Protein AF-A0A6B3CZK9-F1 (afdb_monomer_lite)

Radius of gyration: 12.77 Å; chains: 1; bounding box: 32×25×38 Å

Structure (mmCIF, N/CA/C/O backbone):
data_AF-A0A6B3CZK9-F1
#
_entry.id   AF-A0A6B3CZK9-F1
#
loop_
_atom_site.group_PDB
_atom_site.id
_atom_site.type_symbol
_atom_site.label_atom_id
_atom_site.label_alt_id
_atom_site.label_comp_id
_atom_site.label_asym_id
_atom_site.label_entity_id
_atom_site.label_seq_id
_atom_site.pdbx_PDB_ins_code
_atom_site.Cartn_x
_atom_site.Cartn_y
_atom_site.Cartn_z
_atom_site.occupancy
_atom_site.B_iso_or_equiv
_atom_site.auth_seq_id
_atom_site.auth_comp_id
_atom_site.auth_asym_id
_atom_site.auth_atom_id
_atom_site.pdbx_PDB_model_num
ATOM 1 N N . GLY A 1 1 ? 4.693 -14.089 -19.645 1.00 72.06 1 GLY A N 1
ATOM 2 C CA . GLY A 1 1 ? 3.422 -13.531 -20.146 1.00 72.06 1 GLY A CA 1
ATOM 3 C C . GLY A 1 1 ? 3.678 -12.155 -20.717 1.00 72.06 1 GLY A C 1
ATOM 4 O O . GLY A 1 1 ? 4.675 -11.548 -20.346 1.00 72.06 1 GLY A O 1
ATOM 5 N N . THR A 1 2 ? 2.826 -11.680 -21.619 1.00 81.81 2 THR A N 1
ATOM 6 C CA . THR A 1 2 ? 2.890 -10.319 -22.172 1.00 81.81 2 THR A CA 1
ATOM 7 C C . THR A 1 2 ? 2.158 -9.345 -21.251 1.00 81.81 2 THR A C 1
ATOM 9 O O . THR A 1 2 ? 1.048 -9.636 -20.808 1.00 81.81 2 THR A O 1
ATOM 12 N N . VAL A 1 3 ? 2.776 -8.203 -20.952 1.00 81.50 3 VAL A N 1
ATOM 13 C CA . VAL A 1 3 ? 2.175 -7.119 -20.161 1.00 81.50 3 VAL A CA 1
ATOM 14 C C . VAL A 1 3 ? 1.639 -6.066 -21.130 1.00 81.50 3 VAL A C 1
ATOM 16 O O . VAL A 1 3 ? 2.293 -5.762 -22.120 1.00 81.50 3 VAL A O 1
ATOM 19 N N . ASN A 1 4 ? 0.443 -5.534 -20.868 1.00 83.88 4 ASN A N 1
ATOM 20 C CA . ASN A 1 4 ? -0.070 -4.377 -21.599 1.00 83.88 4 ASN A CA 1
ATOM 21 C C . ASN A 1 4 ? 0.477 -3.101 -20.951 1.00 83.88 4 ASN A C 1
ATOM 23 O O . ASN A 1 4 ? 0.170 -2.823 -19.789 1.00 83.88 4 ASN A O 1
ATOM 27 N N . ASP A 1 5 ? 1.259 -2.334 -21.706 1.00 81.94 5 ASP A N 1
ATOM 28 C CA . ASP A 1 5 ? 1.890 -1.104 -21.219 1.00 81.94 5 ASP A CA 1
ATOM 29 C C . ASP A 1 5 ? 0.879 -0.004 -20.875 1.00 81.94 5 ASP A C 1
ATOM 31 O O . ASP A 1 5 ? 1.142 0.809 -19.993 1.00 81.94 5 ASP A O 1
ATOM 35 N N . ASN A 1 6 ? -0.305 -0.026 -21.493 1.00 85.25 6 ASN A N 1
ATOM 36 C CA . ASN A 1 6 ? -1.370 0.950 -21.252 1.00 85.25 6 ASN A CA 1
ATOM 37 C C . ASN A 1 6 ? -2.257 0.596 -20.047 1.00 85.25 6 ASN A C 1
ATOM 39 O O . ASN A 1 6 ? -3.206 1.318 -19.743 1.00 85.25 6 ASN A O 1
ATOM 43 N N . GLY A 1 7 ? -2.009 -0.532 -19.378 1.00 88.31 7 GLY A N 1
ATOM 44 C CA . GLY A 1 7 ? -2.740 -0.882 -18.167 1.00 88.31 7 GLY A CA 1
ATOM 45 C C . GLY A 1 7 ? -2.351 0.022 -16.995 1.00 88.31 7 GLY A C 1
ATOM 46 O O . GLY A 1 7 ? -1.173 0.273 -16.753 1.00 88.31 7 GLY A O 1
ATOM 47 N N . ASP A 1 8 ? -3.341 0.414 -16.195 1.00 90.31 8 ASP A N 1
ATOM 48 C CA . ASP A 1 8 ? -3.138 1.141 -14.932 1.00 90.31 8 ASP A CA 1
ATOM 49 C C . ASP A 1 8 ? -2.310 0.322 -13.914 1.00 90.31 8 ASP A C 1
ATOM 51 O O . ASP A 1 8 ? -1.577 0.868 -13.099 1.00 90.31 8 ASP A O 1
ATOM 55 N N . ARG A 1 9 ? -2.366 -1.018 -14.008 1.00 94.69 9 ARG A N 1
ATOM 56 C CA . ARG A 1 9 ? -1.466 -1.968 -13.316 1.00 94.69 9 ARG A CA 1
ATOM 57 C C . ARG A 1 9 ? -1.386 -1.790 -11.791 1.00 94.69 9 ARG A C 1
ATOM 59 O O . ARG A 1 9 ? -0.372 -2.138 -11.188 1.00 94.69 9 ARG A O 1
ATOM 66 N N . ASN A 1 10 ? -2.451 -1.294 -11.166 1.00 97.69 10 ASN A N 1
ATOM 67 C CA . ASN A 1 10 ? -2.638 -1.357 -9.718 1.00 97.69 10 ASN A CA 1
ATOM 68 C C . ASN A 1 10 ? -3.081 -2.770 -9.301 1.00 97.69 10 ASN A C 1
ATOM 70 O O . ASN A 1 10 ? -3.815 -3.419 -10.043 1.00 97.69 10 ASN A O 1
ATOM 74 N N . GLY A 1 11 ? -2.683 -3.232 -8.113 1.00 98.19 11 GLY A N 1
ATOM 75 C CA . GLY A 1 11 ? -3.136 -4.516 -7.565 1.00 98.19 11 GLY A CA 1
ATOM 76 C C . GLY A 1 11 ? -4.601 -4.467 -7.126 1.00 98.19 11 GLY A C 1
ATOM 77 O O . GLY A 1 11 ? -5.455 -5.144 -7.691 1.00 98.19 11 GLY A O 1
ATOM 78 N N . TYR A 1 12 ? -4.899 -3.619 -6.139 1.00 98.62 12 TYR A N 1
ATOM 79 C CA . TYR A 1 12 ? -6.246 -3.380 -5.615 1.00 98.62 12 TYR A CA 1
ATOM 80 C C . TYR A 1 12 ? -6.615 -1.910 -5.800 1.00 98.62 12 TYR A C 1
ATOM 82 O O . TYR A 1 12 ? -6.121 -1.040 -5.078 1.00 98.62 12 TYR A O 1
ATOM 90 N N . LYS A 1 13 ? -7.495 -1.642 -6.767 1.00 98.06 13 LYS A N 1
ATOM 91 C CA . LYS A 1 13 ? -8.057 -0.316 -7.051 1.00 98.06 13 LYS A CA 1
ATOM 92 C C . LYS A 1 13 ? -9.406 -0.194 -6.341 1.00 98.06 13 LYS A C 1
ATOM 94 O O . LYS A 1 13 ? -10.377 -0.814 -6.761 1.00 98.06 13 LYS A O 1
ATOM 99 N N . LEU A 1 14 ? -9.451 0.550 -5.236 1.00 98.12 14 LEU A N 1
ATOM 100 C CA . LEU A 1 14 ? -10.571 0.537 -4.278 1.00 98.12 14 LEU A CA 1
ATOM 101 C C . LEU A 1 14 ? -11.498 1.748 -4.411 1.00 98.12 14 LEU A C 1
ATOM 103 O O . LEU A 1 14 ? -12.008 2.267 -3.421 1.00 98.12 14 LEU A O 1
ATOM 107 N N . GLY A 1 15 ? -11.683 2.247 -5.627 1.00 97.19 15 GLY A N 1
ATOM 108 C CA . GLY A 1 15 ? -12.408 3.491 -5.820 1.00 97.19 15 GLY A CA 1
ATOM 109 C C . GLY A 1 15 ? -12.417 3.986 -7.248 1.00 97.19 15 GLY A C 1
ATOM 110 O O . GLY A 1 15 ? -11.885 3.335 -8.148 1.00 97.19 15 GLY A O 1
ATOM 111 N N . GLY A 1 16 ? -12.975 5.178 -7.421 1.00 96.75 16 GLY A N 1
ATOM 112 C CA . GLY A 1 16 ? -12.970 5.963 -8.648 1.00 96.75 16 GLY A CA 1
ATOM 113 C C . GLY A 1 16 ? -13.732 7.269 -8.442 1.00 96.75 16 GLY A C 1
ATOM 114 O O . GLY A 1 16 ? -14.601 7.351 -7.576 1.00 96.75 16 GLY A O 1
ATOM 115 N N . ASP A 1 17 ? -13.374 8.293 -9.214 1.00 97.12 17 ASP A N 1
ATOM 116 C CA . ASP A 1 17 ? -14.181 9.506 -9.414 1.00 97.12 17 ASP A CA 1
ATOM 117 C C . ASP A 1 17 ? -14.595 10.286 -8.153 1.00 97.12 17 ASP A C 1
ATOM 119 O O . ASP A 1 17 ? -15.564 11.039 -8.169 1.00 97.12 17 ASP A O 1
ATOM 123 N N . GLY A 1 18 ? -13.866 10.143 -7.041 1.00 96.38 18 GLY A N 1
ATOM 124 C CA . GLY A 1 18 ? -14.212 10.851 -5.804 1.00 96.38 18 GLY A CA 1
ATOM 125 C C . GLY A 1 18 ? -15.387 10.242 -5.037 1.00 96.38 18 GLY A C 1
ATOM 126 O O . GLY A 1 18 ? -15.839 10.835 -4.058 1.00 96.38 18 GLY A O 1
ATOM 127 N N . ILE A 1 19 ? -15.902 9.086 -5.464 1.00 96.81 19 ILE A N 1
ATOM 128 C CA . ILE A 1 19 ? -17.103 8.480 -4.888 1.00 96.81 19 ILE A CA 1
ATOM 129 C C . ILE A 1 19 ? -16.741 7.751 -3.594 1.00 96.81 19 ILE A C 1
ATOM 131 O O . ILE A 1 19 ? -15.860 6.891 -3.582 1.00 96.81 19 ILE A O 1
ATOM 135 N N . ALA A 1 20 ? -17.433 8.102 -2.508 1.00 97.38 20 ALA A N 1
ATOM 136 C CA . ALA A 1 20 ? -17.234 7.505 -1.194 1.00 97.38 20 ALA A CA 1
ATOM 137 C C . ALA A 1 20 ? -17.881 6.115 -1.117 1.00 97.38 20 ALA A C 1
ATOM 139 O O . ALA A 1 20 ? -19.103 5.991 -1.212 1.00 97.38 20 ALA A O 1
ATOM 140 N N . VAL A 1 21 ? -17.064 5.081 -0.918 1.00 97.44 21 VAL A N 1
ATOM 141 C CA . VAL A 1 21 ? -17.511 3.698 -0.710 1.00 97.44 21 VAL A CA 1
ATOM 142 C C . VAL A 1 21 ? -16.657 3.028 0.364 1.00 97.44 21 VAL A C 1
ATOM 144 O O . VAL A 1 21 ? -15.428 3.012 0.288 1.00 97.44 21 VAL A O 1
ATOM 147 N N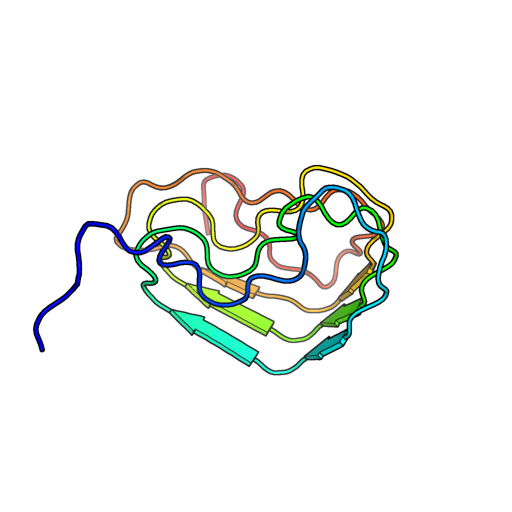 . ASP A 1 22 ? -17.307 2.411 1.346 1.00 98.12 22 ASP A N 1
ATOM 148 C CA . ASP A 1 22 ? -16.636 1.777 2.482 1.00 98.12 22 ASP A CA 1
ATOM 149 C C . ASP A 1 22 ? -16.282 0.314 2.172 1.00 98.12 22 ASP A C 1
ATOM 151 O O . ASP A 1 22 ? -16.987 -0.631 2.527 1.00 98.12 22 ASP A O 1
ATOM 155 N N . HIS A 1 23 ? -15.171 0.111 1.467 1.00 98.25 23 HIS A N 1
ATOM 156 C CA . HIS A 1 23 ? -14.653 -1.225 1.173 1.00 98.25 23 HIS A CA 1
ATOM 157 C C . HIS A 1 23 ? -13.947 -1.881 2.365 1.00 98.25 23 HIS A C 1
ATOM 159 O O . HIS A 1 23 ? -13.397 -1.222 3.247 1.00 98.25 23 HIS A O 1
ATOM 165 N N . VAL A 1 24 ? -13.879 -3.215 2.326 1.00 98.81 24 VAL A N 1
ATOM 166 C CA . VAL A 1 24 ? -13.068 -4.026 3.239 1.00 98.81 24 VAL A CA 1
ATOM 167 C C . VAL A 1 24 ? -12.069 -4.838 2.426 1.00 98.81 24 VAL A C 1
ATOM 169 O O . VAL A 1 24 ? -12.464 -5.618 1.561 1.00 98.81 24 VAL A O 1
ATOM 172 N N . VAL A 1 25 ? -10.782 -4.709 2.744 1.00 98.75 25 VAL A N 1
ATOM 173 C CA . VAL A 1 25 ? -9.717 -5.539 2.165 1.00 98.75 25 VAL A CA 1
ATOM 174 C C . VAL A 1 25 ? -8.918 -6.160 3.290 1.00 98.75 25 VAL A C 1
ATOM 176 O O . VAL A 1 25 ? -8.342 -5.458 4.128 1.00 98.75 25 VAL A O 1
ATOM 179 N N . ARG A 1 26 ? -8.896 -7.494 3.323 1.00 98.81 26 ARG A N 1
ATOM 180 C CA . ARG A 1 26 ? -8.238 -8.238 4.390 1.00 98.81 26 ARG A CA 1
ATOM 181 C C . ARG A 1 26 ? -7.502 -9.469 3.900 1.00 98.81 26 ARG A C 1
ATOM 183 O O . ARG A 1 26 ? -7.995 -10.145 2.998 1.00 98.81 26 ARG A O 1
ATOM 190 N N . ARG A 1 27 ? -6.379 -9.798 4.546 1.00 98.69 27 ARG A N 1
ATOM 191 C CA . ARG A 1 27 ? -5.598 -11.028 4.289 1.00 98.69 27 ARG A CA 1
ATOM 192 C C . ARG A 1 27 ? -5.253 -11.221 2.811 1.00 98.69 27 ARG A C 1
ATOM 194 O O . ARG A 1 27 ? -5.330 -12.325 2.283 1.00 98.69 27 ARG A O 1
ATOM 201 N N . SER A 1 28 ? -4.931 -10.121 2.146 1.00 98.88 28 SER A N 1
ATOM 202 C CA . SER A 1 28 ? -4.666 -10.068 0.713 1.00 98.88 28 SER A CA 1
ATOM 203 C C . SER A 1 28 ? -3.203 -9.725 0.442 1.00 98.88 28 SER A C 1
ATOM 205 O O . 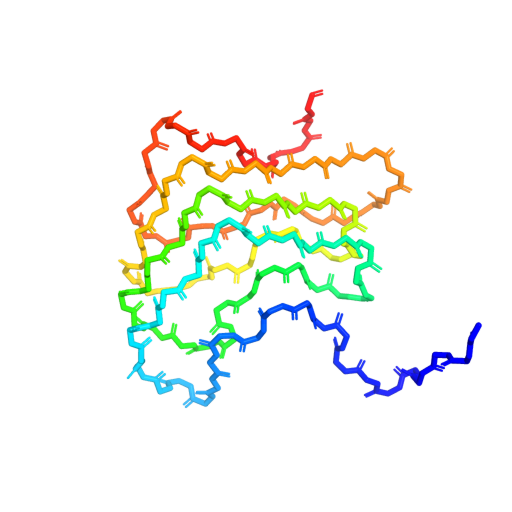SER A 1 28 ? -2.550 -9.078 1.263 1.00 98.88 28 SER A O 1
ATOM 207 N N . ILE A 1 29 ? -2.690 -10.158 -0.712 1.00 98.88 29 ILE A N 1
ATOM 208 C CA . ILE A 1 29 ? -1.302 -9.919 -1.128 1.00 98.88 29 ILE A CA 1
ATOM 209 C C . ILE A 1 29 ? -1.285 -9.114 -2.430 1.00 98.88 29 ILE A C 1
ATOM 211 O O . ILE A 1 29 ? -1.969 -9.480 -3.385 1.00 98.88 29 ILE A O 1
ATOM 215 N N . ALA A 1 30 ? -0.488 -8.043 -2.473 1.00 98.69 30 ALA A N 1
ATOM 216 C CA . ALA A 1 30 ? -0.180 -7.274 -3.678 1.00 98.69 30 ALA A CA 1
ATOM 217 C C . ALA A 1 30 ? 1.335 -7.295 -3.935 1.00 98.69 30 ALA A C 1
ATOM 219 O O . ALA A 1 30 ? 2.106 -6.701 -3.183 1.00 98.69 30 ALA A O 1
ATOM 220 N N . PHE A 1 31 ? 1.772 -7.981 -4.990 1.00 97.62 31 PHE A N 1
ATOM 221 C CA . PHE A 1 31 ? 3.188 -8.252 -5.247 1.00 97.62 31 PHE A CA 1
ATOM 222 C C . PHE A 1 31 ? 3.582 -7.828 -6.660 1.00 97.62 31 PHE A C 1
ATOM 224 O O . PHE A 1 31 ? 2.989 -8.310 -7.624 1.00 97.62 31 PHE A O 1
ATOM 231 N N . LYS A 1 32 ? 4.603 -6.968 -6.775 1.00 96.25 32 LYS A N 1
ATOM 232 C CA . LYS A 1 32 ? 5.204 -6.546 -8.055 1.00 96.25 32 LYS A CA 1
ATOM 233 C C . LYS A 1 32 ? 4.190 -6.091 -9.112 1.00 96.25 32 LYS A C 1
ATOM 235 O O . LYS A 1 32 ? 4.372 -6.336 -10.305 1.00 96.25 32 LYS A O 1
ATOM 240 N N . ASN A 1 33 ? 3.128 -5.408 -8.686 1.00 96.31 33 ASN A N 1
ATOM 241 C CA . ASN A 1 33 ? 2.232 -4.741 -9.620 1.00 96.31 33 ASN A CA 1
ATOM 242 C C . ASN A 1 33 ? 2.971 -3.582 -10.302 1.00 96.31 33 ASN A C 1
ATOM 244 O O . ASN A 1 33 ? 3.843 -2.941 -9.707 1.00 96.31 33 ASN A O 1
ATOM 248 N N . GLY A 1 34 ? 2.607 -3.307 -11.556 1.00 94.94 34 GLY A N 1
ATOM 249 C CA . GLY A 1 34 ? 3.269 -2.298 -12.389 1.00 94.94 34 GLY A CA 1
ATOM 250 C C . GLY A 1 34 ? 3.037 -0.850 -11.949 1.00 94.94 34 GLY A C 1
ATOM 251 O O . GLY A 1 34 ? 3.595 0.049 -12.571 1.00 94.94 34 GLY A O 1
ATOM 252 N N . HIS A 1 35 ? 2.234 -0.625 -10.906 1.00 95.88 35 HIS A N 1
ATOM 253 C CA . HIS A 1 35 ? 1.999 0.684 -10.307 1.00 95.88 35 HIS A CA 1
ATOM 254 C C . HIS A 1 35 ? 1.854 0.588 -8.775 1.00 95.88 35 HIS A C 1
ATOM 256 O O . HIS A 1 35 ? 2.852 0.347 -8.090 1.00 95.88 35 HIS A O 1
ATOM 262 N N . HIS A 1 36 ? 0.657 0.756 -8.199 1.00 98.06 36 HIS A N 1
ATOM 263 C CA . HIS A 1 36 ? 0.440 0.612 -6.755 1.00 98.06 36 HIS A CA 1
ATOM 264 C C . HIS A 1 36 ? 0.015 -0.805 -6.354 1.00 98.06 36 HIS A C 1
ATOM 266 O O . HIS A 1 36 ? -0.632 -1.518 -7.117 1.00 98.06 36 HIS A O 1
ATOM 272 N N . GLY A 1 37 ? 0.324 -1.200 -5.118 1.00 98.62 37 GLY A N 1
ATOM 273 C CA . GLY A 1 37 ? -0.209 -2.417 -4.506 1.00 98.62 37 GLY A CA 1
ATOM 274 C C . GLY A 1 37 ? -1.681 -2.248 -4.139 1.00 98.62 37 GLY A C 1
ATOM 275 O O . GLY A 1 37 ? -2.558 -2.775 -4.818 1.00 98.62 37 GLY A O 1
ATOM 276 N N . PHE A 1 38 ? -1.947 -1.466 -3.094 1.00 98.81 38 PHE A N 1
ATOM 277 C CA . PHE A 1 38 ? -3.290 -1.057 -2.677 1.00 98.81 38 PHE A CA 1
ATOM 278 C C . PHE A 1 38 ? -3.452 0.447 -2.884 1.00 98.81 38 PHE A C 1
ATOM 280 O O . PHE A 1 38 ? -2.631 1.226 -2.396 1.00 98.81 38 PHE A O 1
ATOM 287 N N . THR A 1 39 ? -4.506 0.871 -3.580 1.00 98.62 39 THR A N 1
ATOM 288 C CA . THR A 1 39 ? -4.799 2.292 -3.794 1.00 98.62 39 THR A CA 1
ATOM 289 C C . THR A 1 39 ? -6.253 2.624 -3.489 1.00 98.62 39 THR A C 1
ATOM 291 O O . THR A 1 39 ? -7.169 1.913 -3.906 1.00 98.62 39 THR A O 1
ATOM 294 N N . TYR A 1 40 ? -6.456 3.748 -2.797 1.00 98.38 40 TYR A N 1
ATOM 295 C CA . TYR A 1 40 ? -7.780 4.331 -2.571 1.00 98.38 40 TYR A CA 1
ATOM 296 C C . TYR A 1 40 ? -8.449 4.766 -3.883 1.00 98.38 40 TYR A C 1
ATOM 298 O O . TYR A 1 40 ? -9.666 4.877 -3.948 1.00 98.38 40 TYR A O 1
ATOM 306 N N . ASN A 1 41 ? -7.657 5.017 -4.932 1.00 97.94 41 ASN A N 1
ATOM 307 C CA . ASN A 1 41 ? -8.106 5.480 -6.240 1.00 97.94 41 ASN A CA 1
ATOM 308 C C . ASN A 1 41 ? -9.182 6.579 -6.175 1.00 97.94 41 ASN A C 1
ATOM 310 O O . ASN A 1 41 ? -10.262 6.453 -6.751 1.00 97.94 41 ASN A O 1
ATOM 314 N N . SER A 1 42 ? -8.884 7.648 -5.439 1.00 97.56 42 SER A N 1
ATOM 315 C CA . SER A 1 42 ? -9.773 8.798 -5.238 1.00 97.56 42 SER A CA 1
ATOM 316 C C . SER A 1 42 ? -11.035 8.538 -4.407 1.00 97.56 42 SER A C 1
ATOM 318 O O . SER A 1 42 ? -11.805 9.471 -4.246 1.00 97.56 42 SER A O 1
ATOM 320 N N . ASN A 1 43 ? -11.262 7.353 -3.835 1.00 98.06 43 ASN A N 1
ATOM 321 C CA . ASN A 1 43 ? -12.408 7.095 -2.951 1.00 98.06 43 ASN A CA 1
ATOM 322 C C . ASN A 1 43 ? -12.161 7.640 -1.526 1.00 98.06 43 ASN A C 1
ATOM 324 O O . ASN A 1 43 ? -11.314 7.097 -0.815 1.00 98.06 43 ASN A O 1
ATOM 328 N N . PRO A 1 44 ? -12.892 8.676 -1.065 1.00 95.94 44 PRO A N 1
ATOM 329 C CA . PRO A 1 44 ? -12.685 9.276 0.253 1.00 95.94 44 PRO A CA 1
ATOM 330 C C . PRO A 1 44 ? -13.362 8.515 1.411 1.00 95.94 44 PRO A C 1
ATOM 332 O O . PRO A 1 44 ? -13.343 9.012 2.537 1.00 95.94 44 PRO A O 1
ATOM 335 N N . GLY A 1 45 ? -13.973 7.353 1.157 1.00 96.81 45 GLY A N 1
ATOM 336 C CA . GLY A 1 45 ? -14.692 6.546 2.145 1.00 96.81 45 GLY A CA 1
ATOM 337 C C . GLY A 1 45 ? -13.832 6.014 3.301 1.00 96.81 45 GLY A C 1
ATOM 338 O O . GLY A 1 45 ? -12.593 6.051 3.297 1.00 96.81 45 GLY A O 1
ATOM 339 N N . THR A 1 46 ? -14.514 5.476 4.310 1.00 98.06 46 THR A N 1
ATOM 340 C CA . THR A 1 46 ? -13.930 4.880 5.520 1.00 98.06 46 THR A CA 1
ATOM 341 C C . THR A 1 46 ? -13.653 3.396 5.280 1.00 98.06 46 THR A C 1
ATOM 343 O O . THR A 1 46 ? -14.323 2.514 5.814 1.00 98.06 46 THR A O 1
ATOM 346 N N . MET A 1 47 ? -12.656 3.093 4.450 1.00 98.56 47 MET A N 1
ATOM 347 C CA . MET A 1 47 ? -12.314 1.704 4.128 1.00 98.56 47 MET A CA 1
ATOM 348 C C . MET A 1 47 ? -11.600 1.004 5.288 1.00 98.56 47 MET A C 1
ATOM 350 O O . MET A 1 47 ? -10.763 1.599 5.964 1.00 98.56 47 MET A O 1
ATOM 354 N N . ALA A 1 48 ? -11.872 -0.286 5.484 1.00 98.88 48 ALA A N 1
ATOM 355 C CA . ALA A 1 48 ? -11.164 -1.129 6.445 1.00 98.88 48 ALA A CA 1
ATOM 356 C C . ALA A 1 48 ? -10.081 -1.955 5.735 1.00 98.88 48 ALA A C 1
ATOM 358 O O . ALA A 1 48 ? -10.377 -2.911 5.012 1.00 98.88 48 ALA A O 1
ATOM 359 N N . ILE A 1 49 ? -8.816 -1.602 5.962 1.00 98.88 49 ILE A N 1
ATOM 360 C CA . ILE A 1 49 ? -7.652 -2.217 5.317 1.00 98.88 49 ILE A CA 1
ATOM 361 C C . ILE A 1 49 ? -6.858 -2.962 6.387 1.00 98.88 49 ILE A C 1
ATOM 363 O O . ILE A 1 49 ? -6.255 -2.336 7.263 1.00 98.88 49 ILE A O 1
ATOM 367 N N . SER A 1 50 ? -6.878 -4.299 6.371 1.00 98.94 50 SER A N 1
ATOM 368 C CA . SER A 1 50 ? -6.295 -5.074 7.474 1.00 98.94 50 SER A CA 1
ATOM 369 C C . SER A 1 50 ? -5.554 -6.355 7.105 1.00 98.94 50 SER A C 1
ATOM 371 O O . SER A 1 50 ? -5.989 -7.126 6.259 1.00 98.94 50 SER A O 1
ATOM 373 N N . SER A 1 51 ? -4.455 -6.646 7.801 1.00 98.88 51 SER A N 1
ATOM 374 C CA . SER A 1 51 ? -3.709 -7.907 7.645 1.00 98.88 51 SER A CA 1
ATOM 375 C C . SER A 1 51 ? -3.276 -8.197 6.201 1.00 98.88 51 SER A C 1
ATOM 377 O O . SER A 1 51 ? -3.262 -9.353 5.784 1.00 98.88 51 SER A O 1
ATOM 379 N N . ASN A 1 52 ? -2.991 -7.159 5.414 1.00 98.94 52 ASN A N 1
ATOM 380 C CA . ASN A 1 52 ? -2.550 -7.301 4.030 1.00 98.94 52 ASN A CA 1
ATOM 381 C C . ASN A 1 52 ? -1.026 -7.236 3.930 1.00 98.94 52 ASN A C 1
ATOM 383 O O . ASN A 1 52 ? -0.368 -6.585 4.742 1.00 98.94 52 ASN A O 1
ATOM 387 N N . LEU A 1 53 ? -0.475 -7.875 2.902 1.00 98.81 53 LEU A N 1
ATOM 388 C CA . LEU A 1 53 ? 0.940 -7.812 2.558 1.00 98.81 53 LEU A CA 1
ATOM 389 C C . LEU A 1 53 ? 1.098 -7.136 1.196 1.00 98.81 53 LEU A C 1
ATOM 391 O O . LEU A 1 53 ? 0.479 -7.540 0.214 1.00 98.81 53 LEU A O 1
ATOM 395 N N . SER A 1 54 ? 1.952 -6.124 1.122 1.00 98.69 54 SER A N 1
ATOM 396 C CA . SER A 1 54 ? 2.255 -5.425 -0.123 1.00 98.69 54 SER A CA 1
ATOM 397 C C . SER A 1 54 ? 3.763 -5.371 -0.318 1.00 98.69 54 SER A C 1
ATOM 399 O O . SER A 1 54 ? 4.483 -4.974 0.597 1.00 98.69 54 SER A O 1
ATOM 401 N N . VAL A 1 55 ? 4.257 -5.829 -1.468 1.00 98.00 55 VAL A N 1
ATOM 402 C CA . VAL A 1 55 ? 5.695 -6.006 -1.704 1.00 98.00 55 VAL A CA 1
ATOM 403 C C . VAL A 1 55 ? 6.086 -5.542 -3.097 1.00 98.00 55 VAL A C 1
ATOM 405 O O . VAL A 1 55 ? 5.518 -5.992 -4.095 1.00 98.00 55 VAL A O 1
ATOM 408 N N . ASP A 1 56 ? 7.119 -4.704 -3.149 1.00 97.31 56 ASP A N 1
ATOM 409 C CA . ASP A 1 56 ? 7.824 -4.321 -4.375 1.00 97.31 56 ASP A CA 1
ATOM 410 C C . ASP A 1 56 ? 6.918 -3.856 -5.534 1.00 97.31 56 ASP A C 1
ATOM 412 O O . ASP A 1 56 ? 7.214 -4.092 -6.705 1.00 97.31 56 ASP A O 1
ATOM 416 N N . ASN A 1 57 ? 5.812 -3.169 -5.235 1.00 97.50 57 ASN A N 1
ATOM 417 C CA . ASN A 1 57 ? 5.006 -2.526 -6.273 1.00 97.50 57 ASN A CA 1
ATOM 418 C C . ASN A 1 57 ? 5.747 -1.294 -6.820 1.00 97.50 57 ASN A C 1
ATOM 420 O O . ASN A 1 57 ? 6.441 -0.590 -6.069 1.00 97.50 57 ASN A O 1
ATOM 424 N N . ALA A 1 58 ? 5.629 -1.062 -8.131 1.00 95.50 58 ALA A N 1
ATOM 425 C CA . ALA A 1 58 ? 6.504 -0.150 -8.868 1.00 95.50 58 ALA A CA 1
ATOM 426 C C . ALA A 1 58 ? 6.530 1.268 -8.281 1.00 95.50 58 ALA A C 1
ATOM 428 O O . ALA A 1 58 ? 7.607 1.843 -8.132 1.00 95.50 58 ALA A O 1
ATOM 429 N N . GLU A 1 59 ? 5.372 1.800 -7.876 1.00 96.00 59 GLU A N 1
ATOM 430 C CA . GLU A 1 59 ? 5.300 3.127 -7.269 1.00 96.00 59 GLU A CA 1
ATOM 431 C C . GLU A 1 59 ? 5.083 3.085 -5.752 1.00 96.00 59 GLU A C 1
ATOM 433 O O . GLU A 1 59 ? 5.953 3.533 -5.015 1.00 96.00 59 GLU A O 1
ATOM 438 N N . ARG A 1 60 ? 3.972 2.539 -5.241 1.00 97.56 60 ARG A N 1
ATOM 439 C CA . ARG A 1 60 ? 3.703 2.471 -3.785 1.00 97.56 60 ARG A CA 1
ATOM 440 C C . ARG A 1 60 ? 3.090 1.143 -3.407 1.00 97.56 60 ARG A C 1
ATOM 442 O O . ARG A 1 60 ? 2.308 0.584 -4.169 1.00 97.56 60 ARG A O 1
ATOM 449 N N . ASN A 1 61 ? 3.385 0.667 -2.208 1.00 98.38 61 ASN A N 1
ATOM 450 C CA . ASN A 1 61 ? 2.731 -0.518 -1.675 1.00 98.38 61 ASN A CA 1
ATOM 451 C C . ASN A 1 61 ? 1.330 -0.169 -1.145 1.00 98.38 61 ASN A C 1
ATOM 453 O O . ASN A 1 61 ? 0.387 -0.918 -1.414 1.00 98.38 61 ASN A O 1
ATOM 457 N N . TYR A 1 62 ? 1.186 0.989 -0.496 1.00 98.69 62 TYR A N 1
ATOM 458 C CA . TYR A 1 62 ? -0.084 1.581 -0.068 1.00 98.69 62 TYR A CA 1
ATOM 459 C C . TYR A 1 62 ? -0.165 3.054 -0.506 1.00 98.69 62 TYR A C 1
ATOM 461 O O . TYR A 1 62 ? 0.700 3.866 -0.175 1.00 98.69 62 TYR A O 1
ATOM 469 N N . SER A 1 63 ? -1.206 3.408 -1.264 1.00 98.44 63 SER A N 1
ATOM 470 C CA . SER A 1 63 ? -1.474 4.765 -1.762 1.00 98.44 63 SER A CA 1
ATOM 471 C C . SER A 1 63 ? -2.882 5.201 -1.358 1.00 98.44 63 SER A C 1
ATOM 473 O O . SER A 1 63 ? -3.859 4.949 -2.060 1.00 98.44 63 SER A O 1
ATOM 475 N N . PHE A 1 64 ? -2.980 5.837 -0.194 1.00 98.44 64 PHE A N 1
ATOM 476 C CA . PHE A 1 64 ? -4.197 6.432 0.352 1.00 98.44 64 PHE A CA 1
ATOM 477 C C . PHE A 1 64 ? -3.891 7.885 0.712 1.00 98.44 64 PHE A C 1
ATOM 479 O O . PHE A 1 64 ? -3.341 8.178 1.774 1.00 98.44 64 PHE A O 1
ATOM 486 N N . ASP A 1 65 ? -4.186 8.795 -0.214 1.00 96.50 65 ASP A N 1
ATOM 487 C CA . ASP A 1 65 ? -3.837 10.213 -0.082 1.00 96.50 65 ASP A CA 1
ATOM 488 C C . ASP A 1 65 ? -4.897 11.032 0.675 1.00 96.50 65 ASP A C 1
ATOM 490 O O . ASP A 1 65 ? -4.593 12.126 1.149 1.00 96.50 65 ASP A O 1
ATOM 494 N N . LYS A 1 66 ? -6.137 10.533 0.771 1.00 94.62 66 LYS A N 1
ATOM 495 C CA . LYS A 1 66 ? -7.285 11.203 1.405 1.00 94.62 66 LYS A CA 1
ATOM 496 C C . LYS A 1 66 ? -8.264 10.183 1.996 1.00 94.62 66 LYS A C 1
ATOM 498 O O . LYS A 1 66 ? -8.191 8.998 1.683 1.00 94.62 66 LYS A O 1
ATOM 503 N N . GLY A 1 67 ? -9.220 10.681 2.780 1.00 91.62 67 GLY A N 1
ATOM 504 C CA . GLY A 1 67 ? -10.331 9.908 3.341 1.00 91.62 67 GLY A CA 1
ATOM 505 C C . GLY A 1 67 ? -10.162 9.616 4.829 1.00 91.62 67 GLY A C 1
ATOM 506 O O . GLY A 1 67 ? -9.388 10.269 5.524 1.00 91.62 67 GLY A O 1
ATOM 507 N N . THR A 1 68 ? -10.910 8.639 5.328 1.00 96.31 68 THR A N 1
ATOM 508 C CA . THR A 1 68 ? -10.966 8.284 6.761 1.00 96.31 68 THR A CA 1
ATOM 509 C C . THR A 1 68 ? -10.677 6.805 7.002 1.00 96.31 68 THR A C 1
ATOM 511 O O . THR A 1 68 ? -11.062 6.248 8.026 1.00 96.31 68 THR A O 1
ATOM 514 N N . SER A 1 69 ? -9.988 6.155 6.060 1.00 98.50 69 SER A N 1
ATOM 515 C CA . SER A 1 69 ? -9.705 4.717 6.097 1.00 98.50 69 SER A CA 1
ATOM 516 C C . SER A 1 69 ? -9.000 4.280 7.386 1.00 98.50 69 SER A C 1
ATOM 518 O O . SER A 1 69 ? -8.211 5.019 7.976 1.00 98.50 69 SER A O 1
ATOM 520 N N . VAL A 1 70 ? -9.288 3.056 7.820 1.00 98.88 70 VAL A N 1
ATOM 521 C CA . VAL A 1 70 ? -8.778 2.445 9.049 1.00 98.88 70 VAL A CA 1
ATOM 522 C C . VAL A 1 70 ? -7.808 1.326 8.684 1.00 98.88 70 VAL A C 1
ATOM 524 O O . VAL A 1 70 ? -8.172 0.382 7.982 1.00 98.88 70 VAL A O 1
ATOM 527 N N . PHE A 1 71 ? -6.577 1.410 9.191 1.00 98.88 71 PHE A N 1
ATOM 528 C CA . PHE A 1 71 ? -5.488 0.500 8.836 1.00 98.88 71 PHE A CA 1
ATOM 529 C C . PHE A 1 71 ? -5.027 -0.323 10.034 1.00 98.88 71 PHE A C 1
ATOM 531 O O . PHE A 1 71 ? -4.630 0.251 11.048 1.00 98.88 71 PHE A O 1
ATOM 538 N N . ARG A 1 72 ? -5.046 -1.655 9.936 1.00 98.81 72 ARG A N 1
ATOM 539 C CA . ARG A 1 72 ? -4.625 -2.559 11.024 1.00 98.81 72 ARG A CA 1
ATOM 540 C C . ARG A 1 72 ? -3.735 -3.690 10.514 1.00 98.81 72 ARG A C 1
ATOM 542 O O . ARG A 1 72 ? -4.116 -4.411 9.601 1.00 98.81 72 ARG A O 1
ATOM 549 N N . SER A 1 73 ? -2.587 -3.908 11.143 1.00 98.81 73 SER A N 1
ATOM 550 C CA . SER A 1 73 ? -1.719 -5.076 10.927 1.00 98.81 73 SER A CA 1
ATOM 551 C C . SER A 1 73 ? -1.299 -5.297 9.471 1.00 98.81 73 SER A C 1
ATOM 553 O O . SER A 1 73 ? -1.107 -6.434 9.048 1.00 98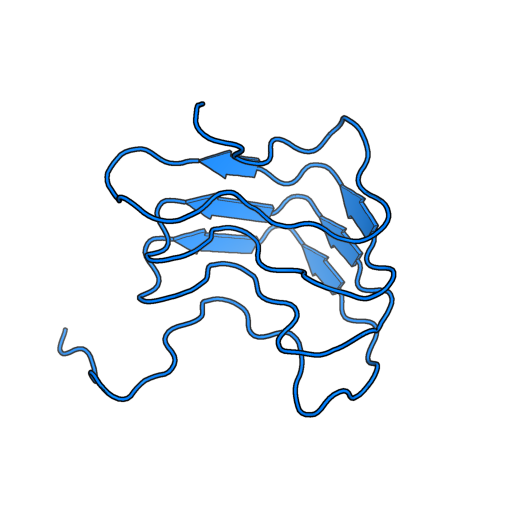.81 73 SER A O 1
ATOM 555 N N . ASN A 1 74 ? -1.218 -4.233 8.674 1.00 98.88 74 ASN A N 1
ATOM 556 C CA . ASN A 1 74 ? -0.737 -4.326 7.301 1.00 98.88 74 ASN A CA 1
ATOM 557 C C . ASN A 1 74 ? 0.790 -4.323 7.282 1.00 98.88 74 ASN A C 1
ATOM 559 O O . ASN A 1 74 ? 1.422 -3.648 8.093 1.00 98.88 74 ASN A O 1
ATOM 563 N N . THR A 1 75 ? 1.374 -5.025 6.321 1.00 98.69 75 THR A N 1
ATOM 564 C CA . THR A 1 75 ? 2.822 -5.105 6.133 1.00 98.69 75 THR A CA 1
ATOM 565 C C . THR A 1 75 ? 3.191 -4.628 4.739 1.00 98.69 75 THR A C 1
ATOM 567 O O . THR A 1 75 ? 2.552 -4.991 3.744 1.00 98.69 75 THR A O 1
ATOM 570 N N . SER A 1 76 ? 4.229 -3.802 4.676 1.00 98.44 76 SER A N 1
ATOM 571 C CA . SER A 1 76 ? 4.817 -3.274 3.456 1.00 98.44 76 SER A CA 1
ATOM 572 C C . SER A 1 76 ? 6.294 -3.628 3.408 1.00 98.44 76 SER A C 1
ATOM 574 O O . SER A 1 76 ? 7.068 -3.186 4.253 1.00 98.44 76 SER A O 1
ATOM 576 N N . CYS A 1 77 ? 6.697 -4.416 2.416 1.00 96.31 77 CYS A N 1
ATOM 577 C CA . CYS A 1 77 ? 8.098 -4.777 2.223 1.00 96.31 77 CYS A CA 1
ATOM 578 C C . CYS A 1 77 ? 8.638 -4.174 0.927 1.00 96.31 77 CYS A C 1
ATOM 580 O O . CYS A 1 77 ? 7.953 -4.149 -0.101 1.00 96.31 77 CYS A O 1
ATOM 582 N N . ARG A 1 78 ? 9.884 -3.702 0.966 1.00 93.62 78 ARG A N 1
ATOM 583 C CA . ARG A 1 78 ? 10.568 -3.173 -0.212 1.00 93.62 78 ARG A CA 1
ATOM 584 C C . ARG A 1 78 ? 12.013 -3.649 -0.227 1.00 93.62 78 ARG A C 1
ATOM 586 O O . ARG A 1 78 ? 12.717 -3.476 0.762 1.00 93.62 78 ARG A O 1
ATOM 593 N N . PHE A 1 79 ? 12.421 -4.242 -1.343 1.00 92.56 79 PHE A N 1
ATOM 594 C CA . PHE A 1 79 ? 13.726 -4.880 -1.506 1.00 92.56 79 PHE A CA 1
ATOM 595 C C . PHE A 1 79 ? 14.389 -4.529 -2.837 1.00 92.56 79 PHE A C 1
ATOM 597 O O . PHE A 1 79 ? 15.588 -4.271 -2.866 1.00 92.56 79 PHE A O 1
ATOM 604 N N . THR A 1 80 ? 13.636 -4.549 -3.944 1.00 87.25 80 THR A N 1
ATOM 605 C CA . THR A 1 80 ? 14.238 -4.573 -5.295 1.00 87.25 80 THR A CA 1
ATOM 606 C C . THR A 1 80 ? 13.829 -3.428 -6.223 1.00 87.25 80 THR A C 1
ATOM 608 O O . THR A 1 80 ? 14.354 -3.333 -7.330 1.00 87.25 80 THR A O 1
ATOM 611 N N . VAL A 1 81 ? 12.921 -2.542 -5.801 1.00 80.38 81 VAL A N 1
ATOM 612 C CA . VAL A 1 81 ? 12.354 -1.469 -6.646 1.00 80.38 81 VAL A CA 1
ATOM 613 C C . VAL A 1 81 ? 12.419 -0.086 -5.985 1.00 80.38 81 VAL A C 1
ATOM 615 O O . VAL A 1 81 ? 12.248 0.034 -4.773 1.00 80.38 81 VAL A O 1
ATOM 618 N N . SER A 1 82 ? 12.577 0.972 -6.789 1.00 83.06 82 SER A N 1
ATOM 619 C CA . SER A 1 82 ? 12.825 2.365 -6.362 1.00 83.06 82 SER A CA 1
ATOM 620 C C . SER A 1 82 ? 11.568 3.239 -6.180 1.00 83.06 82 SER A C 1
ATOM 622 O O . SER A 1 82 ? 11.606 4.442 -6.434 1.00 83.06 82 SER A O 1
ATOM 624 N N . GLY A 1 83 ? 10.432 2.648 -5.810 1.00 85.31 83 GLY A N 1
ATOM 625 C CA . GLY A 1 83 ? 9.178 3.380 -5.606 1.00 85.31 83 GLY A CA 1
ATOM 626 C C . GLY A 1 83 ? 9.198 4.328 -4.395 1.00 85.31 83 GLY A C 1
ATOM 627 O O . GLY A 1 83 ? 10.170 4.422 -3.652 1.00 85.31 83 GLY A O 1
ATOM 628 N N . SER A 1 84 ? 8.090 5.032 -4.186 1.00 93.44 84 SER A N 1
ATOM 629 C CA . SER A 1 84 ? 7.890 6.014 -3.116 1.00 93.44 84 SER A CA 1
ATOM 630 C C . SER A 1 84 ? 7.372 5.407 -1.811 1.00 93.44 84 SER A C 1
ATOM 632 O O . SER A 1 84 ? 6.835 4.294 -1.788 1.00 93.44 84 SER A O 1
ATOM 6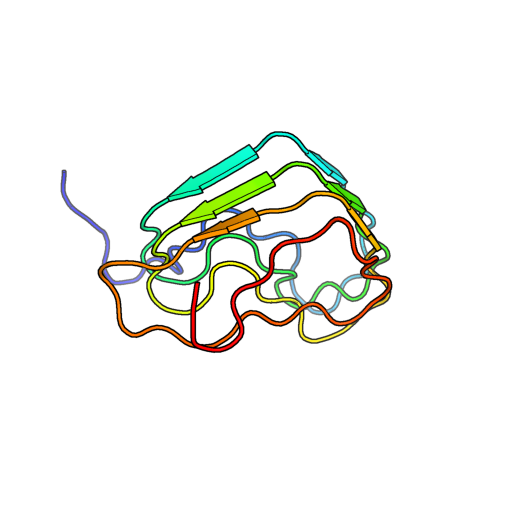34 N N . ASN A 1 85 ? 7.524 6.183 -0.731 1.00 96.88 85 ASN A N 1
ATOM 635 C CA . ASN A 1 85 ? 6.977 5.886 0.591 1.00 96.88 85 ASN A CA 1
ATOM 636 C C . ASN A 1 85 ? 5.472 5.629 0.527 1.00 96.88 85 ASN A C 1
ATOM 638 O O . ASN A 1 85 ? 4.752 6.256 -0.265 1.00 96.88 85 ASN A O 1
ATOM 642 N N . ASP A 1 86 ? 5.012 4.742 1.403 1.00 98.19 86 ASP A N 1
ATOM 643 C CA . ASP A 1 86 ? 3.594 4.497 1.599 1.00 98.19 86 ASP A CA 1
ATOM 644 C C . ASP A 1 86 ? 2.885 5.750 2.106 1.00 98.19 86 ASP A C 1
ATOM 646 O O . ASP A 1 86 ? 3.434 6.561 2.856 1.00 98.19 86 ASP A O 1
ATOM 650 N N . LYS A 1 87 ? 1.630 5.888 1.687 1.00 98.00 87 LYS A N 1
ATOM 651 C CA . LYS A 1 87 ? 0.716 6.922 2.158 1.00 98.00 87 LYS A CA 1
ATOM 652 C C . LYS A 1 87 ? -0.551 6.279 2.681 1.00 98.00 87 LYS A C 1
ATOM 654 O O . LYS A 1 87 ? -1.187 5.492 1.980 1.00 98.00 87 LYS A O 1
ATOM 659 N N . THR A 1 88 ? -0.902 6.630 3.909 1.00 97.56 88 THR A N 1
ATOM 660 C CA . THR A 1 88 ? -1.984 6.006 4.676 1.00 97.56 88 THR A CA 1
ATOM 661 C C . THR A 1 88 ? -2.772 7.063 5.437 1.00 97.56 88 THR A C 1
ATOM 663 O O . THR A 1 88 ? -2.882 7.036 6.660 1.00 97.56 88 THR A O 1
ATOM 666 N N . PHE A 1 89 ? -3.308 8.042 4.703 1.00 97.81 89 PHE A N 1
ATOM 667 C CA . PHE A 1 89 ? -4.150 9.080 5.286 1.00 97.81 89 PHE A CA 1
ATOM 668 C C . PHE A 1 89 ? -5.411 8.453 5.905 1.00 97.81 89 PHE A C 1
ATOM 670 O O . PHE A 1 89 ? -6.172 7.765 5.222 1.00 97.81 89 PHE A O 1
ATOM 677 N N . GLY A 1 90 ? -5.614 8.674 7.205 1.00 96.88 90 GLY A N 1
ATOM 678 C CA . GLY A 1 90 ? -6.707 8.089 7.979 1.00 96.88 90 GLY A CA 1
ATOM 679 C C . GLY A 1 90 ? -6.251 7.619 9.361 1.00 96.88 90 GLY A C 1
ATOM 680 O O . GLY A 1 90 ? -5.308 8.152 9.944 1.00 96.88 90 GLY A O 1
ATOM 681 N N . ASN A 1 91 ? -6.935 6.613 9.899 1.00 98.50 91 ASN A N 1
ATOM 682 C CA . ASN A 1 91 ? -6.657 6.032 11.208 1.00 98.50 91 ASN A CA 1
ATOM 683 C C . ASN A 1 91 ? -5.755 4.797 11.062 1.00 98.50 91 ASN A C 1
ATOM 685 O O . ASN A 1 91 ? -6.239 3.668 10.945 1.00 98.50 91 ASN A O 1
ATOM 689 N N . ALA A 1 92 ? -4.441 5.008 11.092 1.00 98.38 92 ALA A N 1
ATOM 690 C CA . ALA A 1 92 ? -3.447 3.943 11.186 1.00 98.38 92 ALA A CA 1
ATOM 691 C C . ALA A 1 92 ? -2.947 3.802 12.629 1.00 98.38 92 ALA A C 1
ATOM 693 O O . ALA A 1 92 ? -2.497 4.776 13.227 1.00 98.38 92 ALA A O 1
ATOM 694 N N . ASP A 1 93 ? -3.017 2.592 13.183 1.00 98.50 93 ASP A N 1
ATOM 695 C CA . ASP A 1 93 ? -2.425 2.295 14.489 1.00 98.50 93 ASP A CA 1
ATOM 696 C C . ASP A 1 93 ? -0.998 1.733 14.357 1.00 98.50 93 ASP A C 1
ATOM 698 O O . ASP A 1 93 ? -0.492 1.500 13.253 1.00 98.50 93 ASP A O 1
ATOM 702 N N . SER A 1 94 ? -0.360 1.477 15.501 1.00 98.31 94 SER A N 1
ATOM 703 C CA . SER A 1 94 ? 1.013 0.968 15.590 1.00 98.31 94 SER A CA 1
ATOM 704 C C . SER A 1 94 ? 1.190 -0.481 15.130 1.00 98.31 94 SER A C 1
ATOM 706 O O . SER A 1 94 ? 2.321 -0.951 15.037 1.00 98.31 94 SER A O 1
ATOM 708 N N . SER A 1 95 ? 0.108 -1.208 14.832 1.00 98.69 95 SER A N 1
ATOM 709 C CA . SER A 1 95 ? 0.219 -2.590 14.356 1.00 98.69 95 SER A CA 1
ATOM 710 C C . SER A 1 95 ? 0.665 -2.675 12.892 1.00 98.69 95 SER A C 1
ATOM 712 O O . SER A 1 95 ? 1.084 -3.738 12.438 1.00 98.69 95 SER A O 1
ATOM 714 N N . ASN A 1 96 ? 0.587 -1.573 12.140 1.00 98.69 96 ASN A N 1
ATOM 715 C CA . ASN A 1 96 ? 1.010 -1.531 10.744 1.00 98.69 96 ASN A CA 1
ATOM 716 C C . ASN A 1 96 ? 2.525 -1.352 10.613 1.00 98.69 96 ASN A C 1
ATOM 718 O O . ASN A 1 96 ? 3.141 -0.599 11.360 1.00 98.69 96 ASN A O 1
ATOM 722 N N . GLN A 1 97 ? 3.097 -1.992 9.601 1.00 98.06 97 GLN A N 1
ATOM 723 C CA . GLN A 1 97 ? 4.493 -1.867 9.194 1.00 98.06 97 GLN A CA 1
ATOM 724 C C . GLN A 1 97 ? 4.522 -1.236 7.796 1.00 98.06 97 GLN A C 1
ATOM 726 O O . GLN A 1 97 ? 4.618 -1.939 6.788 1.00 98.06 97 GLN A O 1
ATOM 731 N N . PHE A 1 98 ? 4.319 0.083 7.728 1.00 97.69 98 PHE A N 1
ATOM 732 C CA . PHE A 1 98 ? 4.338 0.839 6.472 1.00 97.69 98 PHE A CA 1
ATOM 733 C C . PHE A 1 98 ? 5.751 1.282 6.113 1.00 97.69 98 PHE A C 1
ATOM 735 O O . PHE A 1 98 ? 6.529 1.673 6.981 1.00 97.69 98 PHE A O 1
ATOM 742 N N . TRP A 1 99 ? 6.067 1.260 4.821 1.00 95.62 99 TRP A N 1
ATOM 743 C CA . TRP A 1 99 ? 7.399 1.596 4.344 1.00 95.62 99 TRP A CA 1
ATOM 744 C C . TRP A 1 99 ? 7.554 3.109 4.175 1.00 95.62 99 TRP A C 1
ATOM 746 O O . TRP A 1 99 ? 6.862 3.732 3.366 1.00 95.62 99 TRP A O 1
ATOM 756 N N . THR A 1 100 ? 8.493 3.699 4.913 1.00 93.00 100 THR A N 1
ATOM 757 C CA . THR A 1 100 ? 8.770 5.149 4.923 1.00 93.00 100 THR A CA 1
ATOM 758 C C . THR A 1 100 ? 10.193 5.501 4.477 1.00 93.00 100 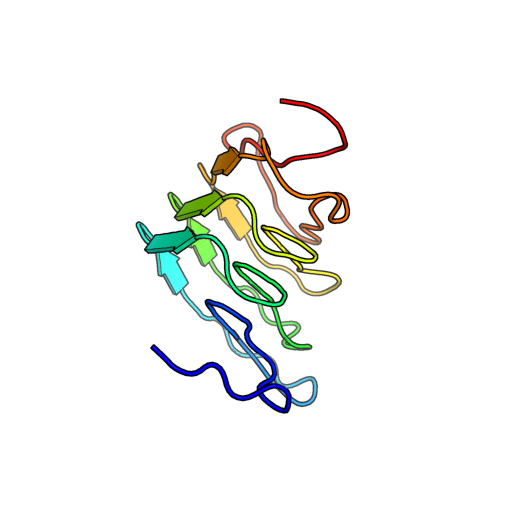THR A C 1
ATOM 760 O O . THR A 1 100 ? 10.662 6.616 4.712 1.00 93.00 100 THR A O 1
ATOM 763 N N . GLY A 1 101 ? 10.876 4.574 3.803 1.00 87.25 101 GLY A N 1
ATOM 764 C CA . GLY A 1 101 ? 12.214 4.780 3.237 1.00 87.25 101 GLY A CA 1
ATOM 765 C C . GLY A 1 101 ? 13.196 3.655 3.563 1.00 87.25 101 GLY A C 1
ATOM 766 O O . GLY A 1 101 ? 14.180 3.476 2.854 1.00 87.25 101 GLY A O 1
ATOM 767 N N . THR A 1 102 ? 12.910 2.849 4.586 1.00 82.31 102 THR A N 1
ATOM 768 C CA . THR A 1 102 ? 13.691 1.661 4.959 1.00 82.31 102 THR A CA 1
ATOM 769 C 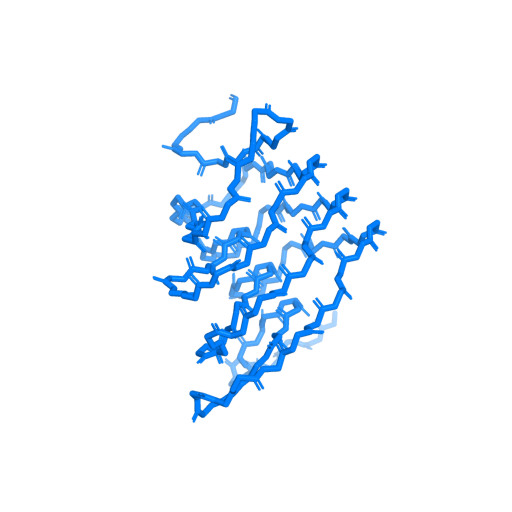C . THR A 1 102 ? 12.776 0.590 5.551 1.00 82.31 102 THR A C 1
ATOM 771 O O . THR A 1 102 ? 11.687 0.907 6.029 1.00 82.31 102 THR A O 1
ATOM 774 N N . ASN A 1 103 ? 13.216 -0.664 5.478 1.00 76.44 103 ASN A N 1
ATOM 775 C CA . ASN A 1 103 ? 12.708 -1.794 6.259 1.00 76.44 103 ASN A CA 1
ATOM 776 C C . ASN A 1 103 ? 13.874 -2.438 7.006 1.00 76.44 103 ASN A C 1
ATOM 778 O O . ASN A 1 103 ? 15.010 -2.307 6.493 1.00 76.44 103 ASN A O 1
#

Sequence (103 aa):
GTVNDNGDRNGYKLGGDGIAVDHVVRRSIAFKNGHHGFTYNSNPGTMAISSNLSVDNAERNYSFDKGTSVFRSNTSCRFTVSGSNDKTFGNADSSNQFWTGTN

pLDDT: mean 95.43, std 5.55, range [72.06, 98.94]

Foldseek 3Di:
DDDDPPDPQEQAAQDEDLAADAEEDACEEFEQTQAEDHEPHNHQYAYEAEHYEFEAHAAAPAHDAHHAYAYAQYEYYYDDYDYAWHDDPHHYDPNYHGGHPHD

Secondary structure (DSSP, 8-state):
-PPPTTS---SEE---TT-----EEES-EEES-SSEEEE-TT--S--EEES-EEE--SSEEEEE-SS--EEES-EEE-SS---PPPEE-SEE-TT-B--SS--